Protein AF-G8B8J4-F1 (afdb_monomer)

Radius of gyration: 18.02 Å; Cα contacts (8 Å, |Δi|>4): 64; chains: 1; bounding box: 45×37×45 Å

InterPro domains:
  IPR036188 FAD/NAD(P)-binding domain superfamily [G3DSA:3.50.50.60] (15-85)

Sequence (89 aa):
MNFIRTLATRSAAKFQDVVIIGGGLAGLPPLSTLNTSPKLKHLQCTLVEGQSLDPVREFEVNFPENYTNRIFSLTPKLIEFMEIYILTG

Organism: Candida parapsilosis (strain CDC 317 / ATCC MYA-4646) (NCBI:txid578454)

Foldseek 3D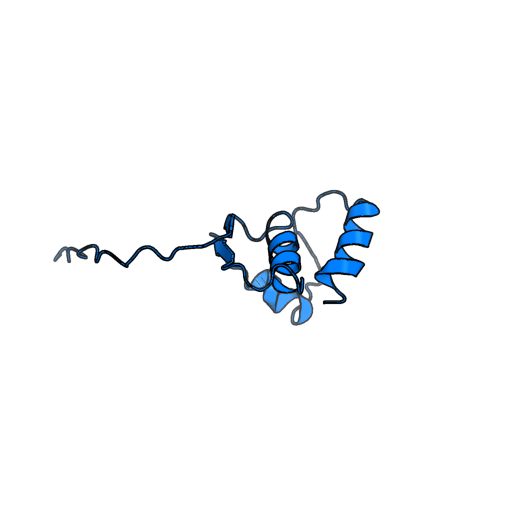i:
DDDDDDDDDPDPDDDFQEEFEAPPPVGVLVVQQQCPPPVRVVGRYYYHYPDDCVCVVCCVVCVDPDDDDPDDDDDPVNVVSCVPRPVVD

Mean predicted aligned error: 9.86 Å

Structure (mmCIF, N/CA/C/O backbone):
data_AF-G8B8J4-F1
#
_entry.id   AF-G8B8J4-F1
#
loop_
_atom_site.group_PDB
_atom_site.id
_atom_site.type_symbol
_atom_site.label_atom_id
_atom_site.label_alt_id
_atom_site.label_comp_id
_atom_site.label_asym_id
_atom_site.label_entity_id
_atom_site.label_seq_id
_atom_site.pdbx_PDB_ins_code
_atom_site.Cartn_x
_atom_site.Cartn_y
_atom_site.Cartn_z
_atom_site.occupancy
_atom_site.B_iso_or_equiv
_atom_site.auth_seq_id
_atom_site.auth_comp_id
_atom_site.auth_asym_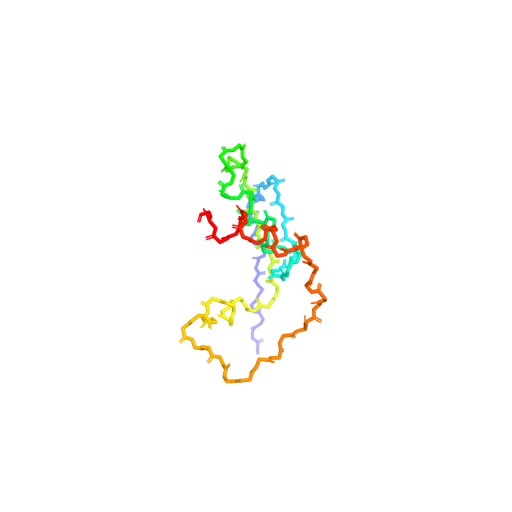id
_atom_site.auth_atom_id
_atom_site.pdbx_PDB_model_num
ATOM 1 N N . MET A 1 1 ? -26.182 -22.519 -28.012 1.00 50.28 1 MET A N 1
ATOM 2 C CA . MET A 1 1 ? -25.363 -21.868 -26.966 1.00 50.28 1 MET A CA 1
ATOM 3 C C . MET A 1 1 ? -26.202 -21.753 -25.703 1.00 50.28 1 MET A C 1
ATOM 5 O O . MET A 1 1 ? -27.210 -21.063 -25.738 1.00 50.28 1 MET A O 1
ATOM 9 N N . ASN A 1 2 ? -25.837 -22.455 -24.627 1.00 47.22 2 ASN A N 1
ATOM 10 C CA . ASN A 1 2 ? -26.543 -22.365 -23.345 1.00 47.22 2 ASN A CA 1
ATOM 11 C C . ASN A 1 2 ? -25.938 -21.233 -22.512 1.00 47.22 2 ASN A C 1
ATOM 13 O O . ASN A 1 2 ? -24.774 -21.303 -22.125 1.00 47.22 2 ASN A O 1
ATOM 17 N N . PHE A 1 3 ? -26.728 -20.196 -22.239 1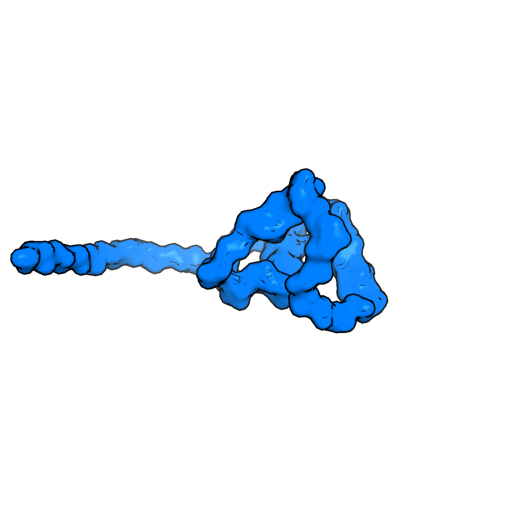.00 59.62 3 PHE A N 1
ATOM 18 C CA . PHE A 1 3 ? -26.367 -19.150 -21.287 1.00 59.62 3 PHE A CA 1
ATOM 19 C C . PHE A 1 3 ? -26.551 -19.686 -19.864 1.00 59.62 3 PHE A C 1
ATOM 21 O O . PHE A 1 3 ? -27.677 -19.829 -19.386 1.00 59.62 3 PHE A O 1
ATOM 28 N N . ILE A 1 4 ? -25.445 -19.989 -19.184 1.00 72.94 4 ILE A N 1
ATOM 29 C CA . ILE A 1 4 ? -25.461 -20.266 -17.747 1.00 72.94 4 ILE A CA 1
ATOM 30 C C . ILE A 1 4 ? -25.624 -18.926 -17.026 1.00 72.94 4 ILE A C 1
ATOM 32 O O . ILE A 1 4 ? -24.757 -18.058 -17.091 1.00 72.94 4 ILE A O 1
ATOM 36 N N . ARG A 1 5 ? -26.765 -18.742 -16.355 1.00 63.25 5 ARG A N 1
ATOM 37 C CA . ARG A 1 5 ? -26.972 -17.628 -15.425 1.00 63.25 5 ARG A CA 1
ATOM 38 C C . ARG A 1 5 ? -26.182 -17.914 -14.152 1.00 63.25 5 ARG A C 1
ATOM 40 O O . ARG A 1 5 ? -26.584 -18.760 -13.358 1.00 63.25 5 ARG A O 1
ATOM 47 N N . THR A 1 6 ? -25.085 -17.198 -13.947 1.00 70.94 6 THR A N 1
ATOM 48 C CA . THR A 1 6 ? -24.398 -17.167 -12.655 1.00 70.94 6 THR A CA 1
ATOM 49 C C . THR A 1 6 ? -25.282 -16.403 -11.670 1.00 70.94 6 THR A C 1
ATOM 51 O O . THR A 1 6 ? -25.483 -15.198 -11.812 1.00 70.94 6 THR A O 1
ATOM 54 N N . LEU A 1 7 ? -25.874 -17.103 -10.702 1.00 70.25 7 LEU A N 1
ATOM 55 C CA . LEU A 1 7 ? -26.602 -16.465 -9.606 1.00 70.25 7 LEU A CA 1
ATOM 56 C C . LEU A 1 7 ? -25.595 -15.713 -8.73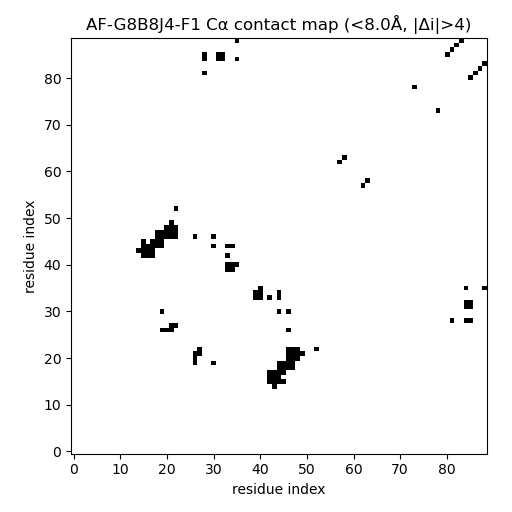0 1.00 70.25 7 LEU A C 1
ATOM 58 O O . LEU A 1 7 ? -24.629 -16.303 -8.250 1.00 70.25 7 LEU A O 1
ATOM 62 N N . ALA A 1 8 ? -25.816 -14.416 -8.514 1.00 68.94 8 ALA A N 1
ATOM 63 C CA . ALA A 1 8 ? -25.020 -13.639 -7.576 1.00 68.94 8 ALA A CA 1
ATOM 64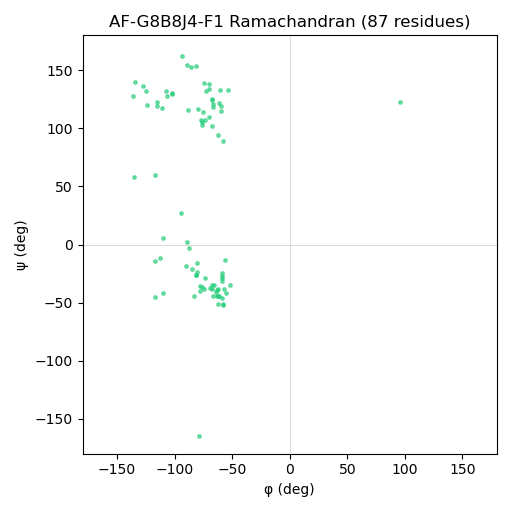 C C . ALA A 1 8 ? -25.313 -14.129 -6.150 1.00 68.94 8 ALA A C 1
ATOM 66 O O . ALA A 1 8 ? -26.345 -13.805 -5.562 1.00 68.94 8 ALA A O 1
ATOM 67 N N . THR A 1 9 ? -24.420 -14.936 -5.585 1.00 67.81 9 THR A N 1
ATOM 68 C CA . THR A 1 9 ? -24.457 -15.250 -4.158 1.00 67.81 9 THR A CA 1
ATOM 69 C C . THR A 1 9 ? -24.119 -13.985 -3.379 1.00 67.81 9 THR A C 1
ATOM 71 O O . THR A 1 9 ? -23.061 -13.391 -3.589 1.00 67.81 9 THR A O 1
ATOM 74 N N . ARG A 1 10 ? -25.001 -13.569 -2.462 1.00 64.19 10 ARG A N 1
ATOM 75 C CA . ARG A 1 10 ? -24.688 -12.539 -1.463 1.00 64.19 10 ARG A CA 1
ATOM 76 C C . ARG A 1 10 ? -23.555 -13.070 -0.579 1.00 64.19 10 ARG A C 1
ATOM 78 O O . ARG A 1 10 ? -23.803 -13.784 0.387 1.00 64.19 10 ARG A O 1
ATOM 85 N N . SER A 1 11 ? -22.310 -12.742 -0.915 1.00 69.56 11 SER A N 1
ATOM 86 C CA . SER A 1 11 ? -21.224 -12.811 0.061 1.00 69.56 11 SER A CA 1
ATOM 87 C C . SER A 1 11 ? -21.587 -11.860 1.196 1.00 69.56 11 SER A C 1
ATOM 89 O O . SER A 1 11 ? -21.983 -10.722 0.933 1.00 69.56 11 SER A O 1
ATOM 91 N N . ALA A 1 12 ? -21.465 -12.304 2.446 1.00 75.62 12 ALA A N 1
ATOM 92 C CA . ALA A 1 12 ? -21.549 -11.390 3.577 1.00 75.62 12 ALA A CA 1
ATOM 93 C C . ALA A 1 12 ? -20.542 -10.248 3.355 1.00 75.62 12 ALA A C 1
ATOM 95 O O . ALA A 1 12 ? -19.400 -10.496 2.948 1.00 75.62 12 ALA A O 1
ATOM 96 N N . ALA A 1 13 ? -20.982 -9.003 3.550 1.00 77.50 13 ALA A N 1
ATOM 97 C CA . ALA A 1 13 ? -20.095 -7.854 3.451 1.00 77.50 13 ALA A CA 1
ATOM 98 C C . ALA A 1 13 ? -19.009 -7.996 4.525 1.00 77.50 13 ALA A C 1
ATOM 100 O O . ALA A 1 13 ? -19.318 -8.128 5.709 1.00 77.50 13 ALA A O 1
ATOM 101 N N . LYS A 1 14 ? -17.741 -8.013 4.109 1.00 83.62 14 LYS A N 1
ATOM 102 C CA . LYS A 1 14 ? -16.618 -7.975 5.045 1.00 83.62 14 LYS A CA 1
ATOM 103 C C . LYS A 1 14 ? -16.435 -6.531 5.489 1.00 83.62 14 LYS A C 1
ATOM 105 O O . LYS A 1 14 ? -16.130 -5.677 4.662 1.00 83.62 14 LYS A O 1
ATOM 110 N N . PHE A 1 15 ? -16.624 -6.271 6.776 1.00 90.06 15 PHE A N 1
ATOM 111 C CA . PHE A 1 15 ? -16.313 -4.971 7.357 1.00 90.06 15 PHE A CA 1
ATOM 112 C C . PHE A 1 15 ? -14.798 -4.779 7.401 1.00 90.06 15 PHE A C 1
ATOM 114 O O . PHE A 1 15 ? -14.063 -5.721 7.693 1.00 90.06 15 PHE A O 1
ATOM 121 N N . GLN A 1 16 ? -14.357 -3.578 7.051 1.00 93.12 16 GLN A N 1
ATOM 122 C CA . GLN A 1 16 ? -12.961 -3.157 7.056 1.00 93.12 16 GLN A CA 1
ATOM 123 C C . GLN A 1 16 ? -12.910 -1.777 7.699 1.00 93.12 16 GLN A C 1
ATOM 125 O O . GLN A 1 16 ? -13.782 -0.951 7.424 1.00 93.12 16 GLN A O 1
ATOM 130 N N . ASP A 1 17 ? -11.903 -1.536 8.528 1.00 95.38 17 ASP A N 1
ATOM 131 C CA . ASP A 1 17 ? -11.692 -0.233 9.156 1.00 95.38 17 ASP A CA 1
ATOM 132 C C . ASP A 1 17 ? -11.095 0.754 8.149 1.00 95.38 17 ASP A C 1
ATOM 134 O O . ASP A 1 17 ? -11.446 1.933 8.130 1.00 95.38 17 ASP A O 1
ATOM 138 N N . VAL A 1 18 ? -10.213 0.256 7.274 1.00 95.12 18 VAL A N 1
ATOM 139 C CA . VAL A 1 18 ? -9.567 1.046 6.225 1.00 95.12 18 VAL A CA 1
ATOM 140 C C . VAL A 1 18 ? -9.567 0.266 4.914 1.00 95.12 18 VAL A C 1
ATOM 142 O O . VAL A 1 18 ? -9.095 -0.869 4.837 1.00 95.12 18 VAL A O 1
ATOM 145 N N . VAL A 1 19 ? -10.063 0.901 3.852 1.00 95.31 19 VAL A N 1
ATOM 146 C CA . VAL A 1 19 ? -9.965 0.384 2.483 1.00 95.31 19 VAL A CA 1
ATOM 147 C C . VAL A 1 19 ? -9.110 1.338 1.663 1.00 95.31 19 VAL A C 1
ATOM 149 O O . VAL A 1 19 ? -9.426 2.520 1.547 1.00 95.31 19 VAL A O 1
ATOM 152 N N . ILE A 1 20 ? -8.033 0.814 1.086 1.00 94.94 20 ILE A N 1
ATOM 153 C CA . ILE A 1 20 ? -7.118 1.547 0.214 1.00 94.94 20 ILE A CA 1
ATOM 154 C C . ILE A 1 20 ? -7.370 1.082 -1.219 1.00 94.94 20 ILE A C 1
ATOM 156 O O . ILE A 1 20 ? -7.370 -0.116 -1.496 1.00 94.94 20 ILE A O 1
ATOM 160 N N . ILE A 1 21 ? -7.596 2.028 -2.130 1.00 94.44 21 ILE A N 1
ATOM 161 C CA . ILE A 1 21 ? -7.848 1.752 -3.548 1.00 94.44 21 ILE A CA 1
ATOM 162 C C . ILE A 1 21 ? -6.642 2.248 -4.351 1.00 94.44 21 ILE A C 1
ATOM 164 O O . ILE A 1 21 ? -6.355 3.444 -4.363 1.00 94.44 21 ILE A O 1
ATOM 168 N N . GLY A 1 22 ? -5.959 1.323 -5.022 1.00 90.94 22 GLY A N 1
ATOM 169 C CA . GLY A 1 22 ? -4.725 1.550 -5.771 1.00 90.94 22 GLY A CA 1
ATOM 170 C C . GLY A 1 22 ? -3.472 1.228 -4.952 1.00 90.94 22 GLY A C 1
ATOM 171 O O . GLY A 1 22 ? -3.236 1.812 -3.901 1.00 90.94 22 GLY A O 1
ATOM 172 N N . GLY A 1 23 ? -2.640 0.321 -5.454 1.00 87.06 23 GLY A N 1
ATOM 173 C CA . GLY A 1 23 ? -1.375 -0.143 -4.879 1.00 87.06 23 GLY A CA 1
ATOM 174 C C . GLY A 1 23 ? -0.149 0.601 -5.408 1.00 87.06 23 GLY A C 1
ATOM 175 O O . GLY A 1 23 ? 0.944 0.049 -5.449 1.00 87.06 23 GLY A O 1
ATOM 176 N N . GLY A 1 24 ? -0.311 1.848 -5.844 1.00 84.00 24 GLY A N 1
ATOM 177 C CA . GLY A 1 24 ? 0.817 2.707 -6.192 1.00 84.00 24 GLY A CA 1
ATOM 178 C C . GLY A 1 24 ? 1.488 3.315 -4.957 1.00 84.00 24 GLY A C 1
ATOM 179 O O . GLY A 1 24 ? 1.214 2.953 -3.811 1.00 84.00 24 GLY A O 1
ATOM 180 N N . LEU A 1 25 ? 2.303 4.341 -5.193 1.00 79.62 25 LEU A N 1
ATOM 181 C CA . LEU A 1 25 ? 2.962 5.106 -4.132 1.00 79.62 25 LEU A CA 1
ATOM 182 C C . LEU A 1 25 ? 2.028 5.773 -3.125 1.00 79.62 25 LEU A C 1
ATOM 184 O O . LEU A 1 25 ? 2.446 6.079 -2.016 1.00 79.62 25 LEU A O 1
ATOM 188 N N . ALA A 1 26 ? 0.787 6.050 -3.504 1.00 84.44 26 ALA A N 1
ATOM 189 C CA . ALA A 1 26 ? -0.170 6.635 -2.577 1.00 84.44 26 ALA A CA 1
ATOM 190 C C . ALA A 1 26 ? -0.800 5.584 -1.651 1.00 84.44 26 ALA A C 1
ATOM 192 O O . ALA A 1 26 ? -1.277 5.947 -0.584 1.00 84.44 26 ALA A O 1
ATOM 193 N N . GLY A 1 27 ? -0.829 4.307 -2.049 1.00 88.62 27 GLY A N 1
ATOM 194 C CA . GLY A 1 27 ? -1.599 3.277 -1.349 1.00 88.62 27 GLY A CA 1
ATOM 195 C C . GLY A 1 27 ? -0.763 2.249 -0.597 1.00 88.62 27 GLY A C 1
ATOM 196 O O . GLY A 1 27 ? -1.091 1.919 0.540 1.00 88.62 27 GLY A O 1
ATOM 197 N N . LEU A 1 28 ? 0.342 1.772 -1.178 1.00 88.12 28 LEU A N 1
ATOM 198 C CA . LEU A 1 28 ? 1.212 0.802 -0.499 1.00 88.12 28 LEU A CA 1
ATOM 199 C C . LEU A 1 28 ? 1.911 1.386 0.741 1.00 88.12 28 LEU A C 1
ATOM 201 O O . LEU A 1 28 ? 1.886 0.727 1.781 1.00 88.12 28 LEU A O 1
ATOM 205 N N . PRO A 1 29 ? 2.474 2.610 0.701 1.00 87.88 29 PRO A N 1
ATOM 206 C CA . PRO A 1 29 ? 3.121 3.198 1.870 1.00 87.88 29 PRO A CA 1
ATOM 207 C C . PRO A 1 29 ? 2.213 3.338 3.105 1.00 87.88 29 PRO A C 1
ATOM 209 O O . PRO A 1 29 ? 2.595 2.825 4.157 1.00 87.88 29 PRO A O 1
ATOM 212 N N . PRO A 1 30 ? 1.004 3.938 3.034 1.00 88.94 30 PRO A N 1
ATOM 213 C CA . PRO A 1 30 ? 0.136 4.007 4.207 1.00 88.94 30 PRO A CA 1
ATOM 214 C C . PRO A 1 30 ? -0.348 2.628 4.663 1.00 88.94 30 PRO A C 1
ATOM 216 O O . PRO A 1 30 ? -0.443 2.414 5.868 1.00 88.94 30 PRO A O 1
ATOM 219 N N . LEU A 1 31 ? -0.597 1.674 3.753 1.00 91.06 31 LEU A N 1
ATOM 220 C CA . LEU A 1 31 ? -0.922 0.296 4.144 1.00 91.06 31 LEU A CA 1
ATOM 221 C C . LEU A 1 31 ? 0.204 -0.331 4.974 1.00 91.06 31 LEU A C 1
ATOM 223 O O . LEU A 1 31 ? -0.062 -0.935 6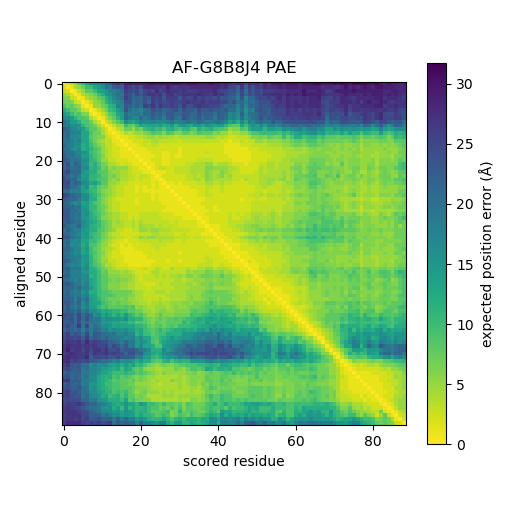.011 1.00 91.06 31 LEU A O 1
ATOM 227 N N . SER A 1 32 ? 1.453 -0.164 4.528 1.00 88.94 32 SER A N 1
ATOM 228 C CA . SER A 1 32 ? 2.637 -0.639 5.246 1.00 88.94 32 SER A CA 1
ATOM 229 C C . SER A 1 32 ? 2.694 -0.032 6.643 1.00 88.94 32 SER A C 1
ATOM 231 O O . SER A 1 32 ? 2.759 -0.764 7.624 1.00 88.94 32 SER A O 1
ATOM 233 N N . THR A 1 33 ? 2.566 1.292 6.757 1.00 88.75 33 THR A N 1
ATOM 234 C CA . THR A 1 33 ? 2.605 1.989 8.051 1.00 88.75 33 THR A CA 1
ATOM 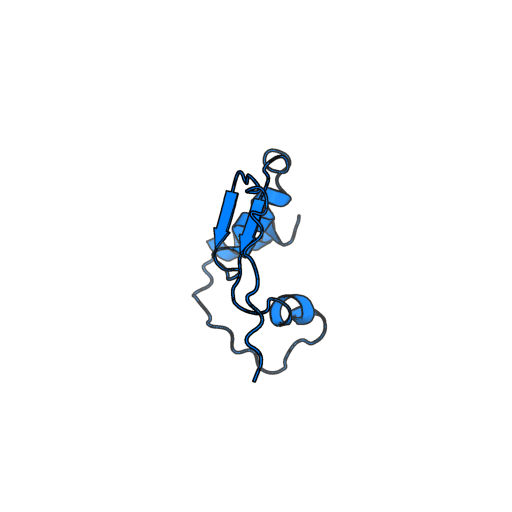235 C C . THR A 1 33 ? 1.476 1.568 8.994 1.00 88.75 33 THR A C 1
ATOM 237 O O . THR A 1 33 ? 1.695 1.445 10.199 1.00 88.75 33 THR A O 1
ATOM 240 N N . LEU A 1 34 ? 0.263 1.338 8.479 1.00 91.50 34 LEU A N 1
ATOM 241 C CA . LEU A 1 34 ? -0.860 0.849 9.284 1.00 91.50 34 LEU A CA 1
ATOM 242 C C . LEU A 1 34 ? -0.587 -0.557 9.833 1.00 91.50 34 LEU A C 1
ATOM 244 O O . LEU A 1 34 ? -0.862 -0.816 11.005 1.00 91.50 34 LEU A O 1
ATOM 248 N N . ASN A 1 35 ? 0.002 -1.428 9.011 1.00 87.62 35 ASN A N 1
ATOM 249 C CA . ASN A 1 35 ? 0.314 -2.805 9.386 1.00 87.62 35 ASN A CA 1
ATOM 250 C C . ASN A 1 35 ? 1.519 -2.914 10.336 1.00 87.62 35 ASN A C 1
ATOM 252 O O . ASN A 1 35 ? 1.490 -3.734 11.252 1.00 87.62 35 ASN A O 1
ATOM 256 N N . THR A 1 36 ? 2.563 -2.101 10.149 1.00 88.12 36 THR A N 1
ATOM 257 C CA . THR A 1 36 ? 3.782 -2.139 10.981 1.00 88.12 36 THR A CA 1
ATOM 258 C C . THR A 1 36 ? 3.618 -1.385 12.299 1.00 88.12 36 THR A C 1
ATOM 260 O O . THR A 1 36 ? 4.262 -1.717 13.294 1.00 88.12 36 THR A O 1
ATOM 263 N N . SER A 1 37 ? 2.725 -0.391 12.359 1.00 88.56 37 SER A N 1
ATOM 264 C CA . SER A 1 37 ? 2.510 0.409 13.565 1.00 88.56 37 SER A CA 1
ATOM 265 C C . SER A 1 37 ? 1.898 -0.422 14.705 1.00 88.56 37 SER A C 1
ATOM 267 O O . SER A 1 37 ? 0.755 -0.881 14.598 1.00 88.56 37 SER A O 1
ATOM 269 N N . PRO A 1 38 ? 2.560 -0.526 15.877 1.00 89.06 38 PRO A N 1
ATOM 270 C CA . PRO A 1 38 ? 2.032 -1.268 17.024 1.00 89.06 38 PRO A CA 1
ATOM 271 C C . PRO A 1 38 ? 0.672 -0.762 17.515 1.00 89.06 38 PRO A C 1
ATOM 273 O O . PRO A 1 38 ? -0.098 -1.526 18.096 1.00 89.06 38 PRO A O 1
ATOM 276 N N . LYS A 1 39 ? 0.383 0.526 17.285 1.00 92.50 39 LYS A N 1
ATOM 277 C CA . LYS A 1 39 ? -0.873 1.170 17.678 1.00 92.50 39 LYS A CA 1
ATOM 278 C C . LYS A 1 39 ? -2.004 0.904 16.689 1.00 92.50 39 LYS A C 1
ATOM 280 O O . LYS A 1 39 ? -3.153 0.957 17.103 1.00 92.50 39 LYS A O 1
ATOM 285 N N . LEU A 1 40 ? -1.700 0.637 15.418 1.00 92.50 40 LEU A N 1
ATOM 286 C CA . LEU A 1 40 ? -2.688 0.575 14.331 1.00 92.50 40 LEU A CA 1
ATOM 287 C C . LEU A 1 40 ? -2.863 -0.833 13.752 1.00 92.50 40 LEU A C 1
ATOM 289 O O . LEU A 1 40 ? -3.873 -1.083 13.109 1.00 92.50 40 LEU A O 1
ATOM 293 N N . LYS A 1 41 ? -1.977 -1.783 14.082 1.00 88.88 41 LYS A N 1
ATOM 294 C CA . LYS A 1 41 ? -2.038 -3.188 13.629 1.00 88.88 41 LYS A CA 1
ATOM 295 C C . LYS A 1 41 ? -3.339 -3.941 13.943 1.00 88.88 41 LYS A C 1
ATOM 297 O O . LYS A 1 41 ? -3.531 -5.056 13.474 1.00 88.88 41 LYS A O 1
ATOM 302 N N . HIS A 1 42 ? -4.186 -3.393 14.816 1.00 92.50 42 HIS A N 1
ATOM 303 C CA . HIS A 1 42 ? -5.485 -3.976 15.148 1.00 92.50 42 HIS A CA 1
ATOM 304 C C . HIS A 1 42 ? -6.564 -3.650 14.102 1.00 92.50 42 HIS A C 1
ATOM 306 O O . HIS A 1 42 ? -7.602 -4.310 14.095 1.00 92.50 42 HIS A O 1
ATOM 312 N N . LEU A 1 43 ? -6.323 -2.660 13.235 1.00 95.00 43 LEU A N 1
ATOM 313 C CA . LEU A 1 43 ? -7.247 -2.241 12.188 1.00 95.00 43 LEU A CA 1
ATOM 314 C C . LEU A 1 43 ? -7.298 -3.274 11.060 1.00 95.00 43 LEU A C 1
ATOM 316 O O . LEU A 1 43 ? -6.269 -3.700 10.533 1.00 95.00 43 LEU A O 1
ATOM 320 N N . GLN A 1 44 ? -8.507 -3.634 10.645 1.00 94.06 44 GLN A N 1
ATOM 321 C CA . GLN A 1 44 ? -8.744 -4.458 9.467 1.00 94.06 44 GLN A CA 1
ATOM 322 C C . GLN A 1 44 ? -8.552 -3.600 8.212 1.00 94.06 44 GLN A C 1
ATOM 324 O O . GLN A 1 44 ? -9.400 -2.772 7.866 1.00 94.06 44 GLN A O 1
ATOM 329 N N . CYS A 1 45 ? -7.405 -3.777 7.557 1.00 94.62 45 CYS A N 1
ATOM 330 C CA . CYS A 1 45 ? -7.014 -3.014 6.378 1.00 94.62 45 CYS A CA 1
ATOM 331 C C . CYS A 1 45 ? -7.100 -3.884 5.120 1.00 94.62 45 CYS A C 1
ATOM 333 O O . CYS A 1 45 ? -6.576 -4.997 5.084 1.00 94.62 45 CYS A O 1
ATOM 335 N N . THR A 1 46 ? -7.721 -3.367 4.060 1.00 94.50 46 THR A N 1
ATOM 336 C CA . THR A 1 46 ? -7.789 -4.037 2.752 1.00 94.50 46 THR A CA 1
ATOM 337 C C . THR A 1 46 ? -7.259 -3.127 1.650 1.00 94.50 46 THR A C 1
ATOM 339 O O . THR A 1 46 ? -7.669 -1.973 1.548 1.00 94.50 46 THR A O 1
ATOM 342 N N . LEU A 1 47 ? -6.385 -3.665 0.795 1.00 93.31 47 LEU A N 1
ATOM 343 C CA . LEU A 1 47 ? -5.929 -3.020 -0.437 1.00 93.31 47 LEU A CA 1
ATOM 344 C C . LEU A 1 47 ? -6.650 -3.626 -1.640 1.00 93.31 47 LEU A C 1
ATOM 346 O O . LEU A 1 47 ? -6.660 -4.845 -1.811 1.00 93.31 47 LEU A O 1
ATOM 350 N N . VAL A 1 48 ? -7.208 -2.771 -2.489 1.00 93.88 48 VAL A N 1
ATOM 351 C CA . VAL A 1 48 ? -7.821 -3.152 -3.761 1.00 93.88 48 VAL A CA 1
ATOM 352 C C . VAL A 1 48 ? -7.014 -2.531 -4.892 1.00 93.88 48 VAL A C 1
ATOM 354 O O . VAL A 1 48 ? -6.916 -1.311 -4.985 1.00 93.88 48 VAL A O 1
ATOM 357 N N . GLU A 1 49 ? -6.458 -3.362 -5.765 1.00 90.94 49 GLU A N 1
ATOM 358 C CA . GLU A 1 49 ? -5.739 -2.945 -6.970 1.00 90.94 49 GLU A CA 1
ATOM 359 C C . GLU A 1 49 ? -6.330 -3.686 -8.177 1.00 90.94 49 GLU A C 1
ATOM 361 O O . GLU A 1 49 ? -6.645 -4.873 -8.091 1.00 90.94 49 GLU A O 1
ATOM 366 N N . GLY A 1 50 ? -6.541 -2.964 -9.279 1.00 89.94 50 GLY A N 1
ATOM 367 C CA . GLY A 1 50 ? -7.055 -3.523 -10.528 1.00 89.94 50 GLY A CA 1
ATOM 368 C C . GLY A 1 50 ? -5.961 -4.125 -11.415 1.00 89.94 50 GLY A C 1
ATOM 369 O O . GLY A 1 50 ? -6.262 -4.950 -12.274 1.00 89.94 50 GLY A O 1
ATOM 370 N N . GLN A 1 51 ? -4.705 -3.718 -11.224 1.00 87.56 51 GLN A N 1
ATOM 371 C CA . GLN A 1 51 ? -3.533 -4.246 -11.922 1.00 87.56 51 GLN A CA 1
ATOM 372 C C . GLN A 1 51 ? -2.851 -5.378 -11.131 1.00 87.56 51 GLN A C 1
ATOM 374 O O . GLN A 1 51 ? -3.060 -5.552 -9.932 1.00 87.56 51 GLN A O 1
ATOM 379 N N . SER A 1 52 ? -2.010 -6.176 -11.794 1.00 86.56 52 SER A N 1
ATOM 380 C CA . SER A 1 52 ? -1.177 -7.138 -11.064 1.00 86.56 52 SER A CA 1
ATOM 381 C C . SER A 1 52 ? -0.103 -6.395 -10.260 1.00 86.56 52 SER A C 1
ATOM 383 O O . SER A 1 52 ? 0.575 -5.509 -10.778 1.00 86.56 52 SER A O 1
ATOM 385 N N . LEU A 1 53 ? 0.056 -6.789 -8.994 1.00 85.94 53 LEU A N 1
ATOM 386 C CA . LEU A 1 53 ? 1.151 -6.352 -8.121 1.00 85.94 53 LEU A CA 1
ATOM 387 C C . LEU A 1 53 ? 2.383 -7.265 -8.226 1.00 85.94 53 LEU A C 1
ATOM 389 O O . LEU A 1 53 ? 3.367 -7.048 -7.523 1.00 85.94 53 LEU A O 1
ATOM 393 N N . ASP A 1 54 ? 2.351 -8.283 -9.083 1.00 86.56 54 ASP A N 1
ATOM 394 C CA . ASP A 1 54 ? 3.454 -9.234 -9.244 1.00 86.56 54 ASP A CA 1
ATOM 395 C C . ASP A 1 54 ? 4.735 -8.563 -9.763 1.00 86.56 54 ASP A C 1
ATOM 397 O O . ASP A 1 54 ? 5.786 -8.821 -9.181 1.00 86.56 54 ASP A O 1
ATOM 401 N N . PRO A 1 55 ? 4.688 -7.588 -10.700 1.00 82.12 55 PRO A N 1
ATOM 402 C CA . PRO A 1 55 ? 5.881 -6.831 -11.083 1.00 82.12 55 PRO A CA 1
ATOM 403 C C . PRO A 1 55 ? 6.534 -6.078 -9.919 1.00 82.12 55 PRO A C 1
ATOM 405 O O . PRO A 1 55 ? 7.738 -5.852 -9.934 1.00 82.12 55 PRO A O 1
ATOM 408 N N . VAL A 1 56 ? 5.747 -5.673 -8.914 1.00 80.69 56 VAL A N 1
ATOM 409 C CA . VAL A 1 56 ? 6.259 -5.005 -7.708 1.00 80.69 56 VAL A CA 1
ATOM 410 C C . VAL A 1 56 ? 6.872 -6.029 -6.753 1.00 80.69 56 VAL A C 1
ATOM 412 O O . VAL A 1 56 ? 7.925 -5.769 -6.181 1.00 80.69 56 VAL A O 1
ATOM 415 N N . ARG A 1 57 ? 6.247 -7.204 -6.598 1.00 83.19 57 ARG A N 1
ATOM 416 C CA . ARG A 1 57 ? 6.752 -8.291 -5.741 1.00 83.19 57 ARG A CA 1
ATOM 417 C C . ARG A 1 57 ? 8.038 -8.920 -6.263 1.00 83.19 57 ARG A C 1
ATOM 419 O O . ARG A 1 57 ? 8.907 -9.270 -5.477 1.00 83.19 57 ARG A O 1
ATOM 426 N N . GLU A 1 58 ? 8.152 -9.073 -7.575 1.00 84.81 58 GLU A N 1
ATOM 427 C CA . GLU A 1 58 ? 9.306 -9.700 -8.224 1.00 84.81 58 GLU A CA 1
ATOM 428 C C . GLU A 1 58 ? 10.428 -8.704 -8.526 1.00 84.81 58 GLU A C 1
ATOM 430 O O . GLU A 1 58 ? 11.486 -9.108 -9.006 1.00 84.81 58 GLU A O 1
ATOM 435 N N . PHE A 1 59 ? 10.222 -7.417 -8.232 1.00 82.38 59 PHE A N 1
ATOM 436 C CA . PHE A 1 59 ? 11.160 -6.350 -8.570 1.00 82.38 59 PHE A CA 1
ATOM 437 C C . PHE A 1 59 ? 12.563 -6.578 -7.988 1.00 82.38 59 PHE A C 1
ATOM 439 O O . PHE A 1 59 ? 13.555 -6.313 -8.661 1.00 82.38 59 PHE A O 1
ATOM 446 N N . GLU A 1 60 ? 12.654 -7.099 -6.761 1.00 77.56 60 GLU A N 1
ATOM 447 C CA . GLU A 1 60 ? 13.940 -7.408 -6.119 1.00 77.56 60 GLU A CA 1
ATOM 448 C C . GLU A 1 60 ? 14.622 -8.649 -6.711 1.00 77.56 60 GLU A C 1
ATOM 450 O O . GLU A 1 60 ? 15.847 -8.739 -6.709 1.00 77.56 60 GLU A O 1
ATOM 455 N N . VAL A 1 61 ? 13.842 -9.605 -7.227 1.00 83.81 61 VAL A N 1
ATOM 456 C CA . VAL A 1 61 ? 14.349 -10.881 -7.760 1.00 83.81 61 VAL A CA 1
ATOM 457 C C . VAL A 1 61 ? 14.815 -10.723 -9.205 1.00 83.81 61 VAL A C 1
ATOM 459 O O . VAL A 1 61 ? 15.880 -11.207 -9.575 1.00 83.81 61 VAL A O 1
ATOM 462 N N . ASN A 1 62 ? 14.023 -10.026 -10.019 1.00 80.88 62 ASN A N 1
ATOM 463 C CA . ASN A 1 62 ? 14.249 -9.835 -11.447 1.00 80.88 62 ASN A CA 1
ATOM 464 C C . ASN A 1 62 ? 14.450 -8.348 -11.741 1.00 80.88 62 ASN A C 1
ATOM 466 O O . ASN A 1 62 ? 13.668 -7.746 -12.480 1.00 80.88 62 ASN A O 1
ATOM 470 N N . PHE A 1 63 ? 15.476 -7.746 -11.130 1.00 79.50 63 PHE A N 1
ATOM 471 C CA . PHE A 1 63 ? 15.742 -6.319 -11.292 1.00 79.50 63 PHE A CA 1
ATOM 472 C C . PHE A 1 63 ? 15.991 -5.990 -12.777 1.00 79.50 63 PHE A C 1
ATOM 474 O O . PHE A 1 63 ? 16.961 -6.486 -13.359 1.00 79.50 63 PHE A O 1
ATOM 481 N N . PRO A 1 64 ? 15.128 -5.190 -13.426 1.00 77.06 64 PRO A N 1
ATOM 482 C CA . PRO A 1 64 ? 15.248 -4.935 -14.853 1.00 77.06 64 PRO A CA 1
ATOM 483 C C . PRO A 1 64 ? 16.412 -3.979 -15.138 1.00 77.06 64 PRO A C 1
ATOM 485 O O . PRO A 1 64 ? 16.571 -2.970 -14.454 1.00 77.06 64 PRO A O 1
ATOM 488 N N . GLU A 1 65 ? 17.186 -4.241 -16.198 1.00 79.31 65 GLU A N 1
ATOM 489 C CA . GLU A 1 65 ? 18.266 -3.337 -16.644 1.00 79.31 65 GLU A CA 1
ATOM 490 C C . GLU A 1 65 ? 17.749 -1.931 -16.983 1.00 79.31 65 GLU A C 1
ATOM 492 O O . GLU A 1 65 ? 18.447 -0.939 -16.789 1.00 79.31 65 GLU A O 1
ATOM 497 N N . ASN A 1 66 ? 16.506 -1.844 -17.471 1.00 69.31 66 ASN A N 1
ATOM 498 C CA . ASN A 1 66 ? 15.832 -0.592 -17.780 1.00 69.31 66 ASN A CA 1
ATOM 499 C C . ASN A 1 66 ? 14.508 -0.511 -17.022 1.00 69.31 66 ASN A C 1
ATOM 501 O O . ASN A 1 66 ? 13.605 -1.326 -17.209 1.00 69.31 66 ASN A O 1
ATOM 505 N N . TYR A 1 67 ? 14.384 0.514 -16.189 1.00 67.00 67 TYR A N 1
ATOM 506 C CA . TYR A 1 67 ? 13.201 0.779 -15.385 1.00 67.00 67 TYR A CA 1
ATOM 507 C C . TYR A 1 67 ? 12.371 1.902 -16.021 1.00 67.00 67 TYR A C 1
ATOM 509 O O . TYR A 1 67 ? 12.887 2.968 -16.350 1.00 67.00 67 TYR A O 1
ATOM 517 N N . THR A 1 68 ? 11.066 1.669 -16.179 1.00 58.00 68 THR A N 1
ATOM 518 C CA . THR A 1 68 ? 10.106 2.663 -16.686 1.00 58.00 68 THR A CA 1
ATOM 519 C C . THR A 1 68 ? 8.827 2.668 -15.848 1.00 58.00 68 THR A C 1
ATOM 521 O O . THR A 1 68 ? 7.732 2.471 -16.362 1.00 58.00 68 THR A O 1
ATOM 524 N N . ASN A 1 69 ? 8.922 2.911 -14.538 1.00 60.53 69 ASN A N 1
ATOM 525 C CA . ASN A 1 69 ? 7.714 3.310 -13.803 1.00 60.53 69 ASN A CA 1
ATOM 526 C C . ASN A 1 69 ? 7.517 4.824 -13.912 1.00 60.53 69 ASN A C 1
ATOM 528 O O . ASN A 1 69 ? 8.472 5.573 -14.099 1.00 60.53 69 ASN A O 1
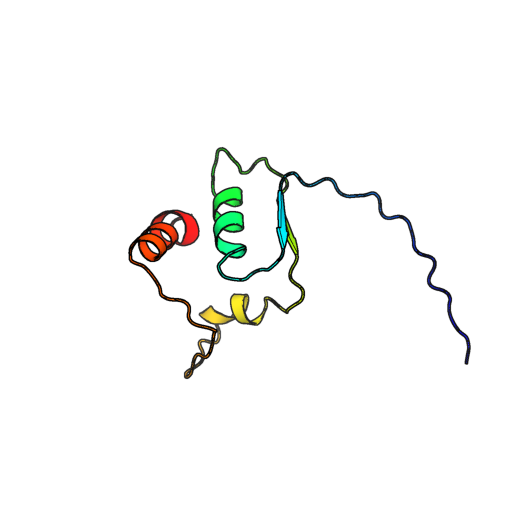ATOM 532 N N . ARG A 1 70 ? 6.261 5.280 -13.821 1.00 57.41 70 ARG A N 1
ATOM 533 C CA . ARG A 1 70 ? 5.885 6.702 -13.777 1.00 57.41 70 ARG A CA 1
ATOM 534 C C . ARG A 1 70 ? 6.573 7.370 -12.579 1.00 57.41 70 ARG A C 1
ATOM 536 O O . ARG A 1 70 ? 6.018 7.371 -11.486 1.00 57.41 70 ARG A O 1
ATOM 543 N N . ILE A 1 71 ? 7.784 7.893 -12.769 1.00 59.53 71 ILE A N 1
ATOM 544 C CA . ILE A 1 71 ? 8.524 8.606 -11.727 1.00 59.53 71 ILE A CA 1
ATOM 545 C C . ILE A 1 71 ? 7.782 9.907 -11.415 1.00 59.53 71 ILE A C 1
ATOM 547 O O . ILE A 1 71 ? 7.633 10.787 -12.261 1.00 59.53 71 ILE A O 1
ATOM 551 N N . PHE A 1 72 ? 7.334 10.021 -10.176 1.00 63.62 72 PHE A N 1
ATOM 552 C CA . PHE A 1 72 ? 7.0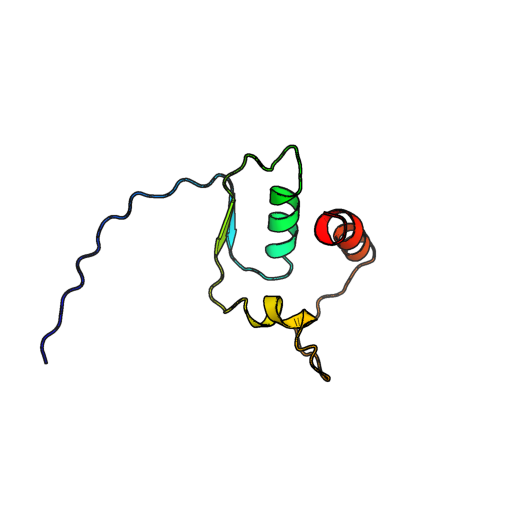15 11.266 -9.480 1.00 63.62 72 PHE A CA 1
ATOM 553 C C . PHE A 1 72 ? 8.295 11.764 -8.788 1.00 63.62 72 PHE A C 1
ATOM 555 O O . PHE A 1 72 ? 9.197 10.988 -8.475 1.00 63.62 72 PHE A O 1
ATOM 562 N N . SER A 1 73 ? 8.389 13.068 -8.545 1.00 70.94 73 SER A N 1
ATOM 563 C CA . SER A 1 73 ? 9.527 13.659 -7.834 1.00 70.94 73 SER A CA 1
ATOM 564 C C . SER A 1 73 ? 9.660 13.059 -6.427 1.00 70.94 73 SER A C 1
ATOM 566 O O . SER A 1 73 ? 8.746 13.175 -5.609 1.00 70.94 73 SER A O 1
ATOM 568 N N . LEU A 1 74 ? 10.797 12.416 -6.144 1.00 76.00 74 LEU A N 1
ATOM 569 C CA . LEU A 1 74 ? 11.161 12.010 -4.790 1.00 76.00 74 LEU A CA 1
ATOM 570 C C . LEU A 1 74 ? 11.653 13.244 -4.035 1.00 76.00 74 LEU A C 1
ATOM 572 O O . LEU A 1 74 ? 12.740 13.758 -4.297 1.00 76.00 74 LEU A O 1
ATOM 576 N N . THR A 1 75 ? 10.841 13.739 -3.106 1.00 85.00 75 THR A N 1
ATOM 577 C CA . THR A 1 75 ? 11.271 14.808 -2.200 1.00 85.00 75 THR A CA 1
ATOM 578 C C . THR A 1 75 ? 12.086 14.215 -1.048 1.00 85.00 75 THR A C 1
ATOM 580 O O . THR A 1 75 ? 11.838 13.070 -0.661 1.00 85.00 75 THR A O 1
ATOM 583 N N . PRO A 1 76 ? 13.005 14.979 -0.426 1.00 87.19 76 PRO A N 1
ATOM 584 C CA . PRO A 1 76 ? 13.739 14.512 0.753 1.00 87.19 76 PRO A CA 1
ATOM 585 C C . PRO A 1 76 ? 12.818 13.975 1.855 1.00 87.19 76 PRO A C 1
ATOM 587 O O . PRO A 1 76 ? 13.135 12.986 2.508 1.00 87.19 76 PRO A O 1
ATOM 590 N N . LYS A 1 77 ? 11.627 14.575 2.007 1.00 82.88 77 LYS A N 1
ATOM 591 C CA . LYS A 1 77 ? 10.646 14.128 2.998 1.00 82.88 77 LYS A CA 1
ATOM 592 C C . LYS A 1 77 ? 10.058 12.751 2.687 1.00 82.88 77 LYS A C 1
ATOM 594 O O . LYS A 1 77 ? 9.766 11.994 3.608 1.00 82.88 77 LYS A O 1
ATOM 599 N N . LEU A 1 78 ? 9.876 12.430 1.406 1.00 81.31 78 LEU A N 1
ATOM 600 C CA . LEU A 1 78 ? 9.402 11.115 0.982 1.00 81.31 78 LEU A CA 1
ATOM 601 C C . LEU A 1 78 ? 10.466 10.039 1.235 1.00 81.31 78 LEU A C 1
ATOM 603 O O . LEU A 1 78 ? 10.116 8.953 1.680 1.00 81.31 78 LEU A O 1
ATOM 607 N N . ILE A 1 79 ? 11.747 10.357 1.029 1.00 83.12 79 ILE A N 1
ATOM 608 C CA . ILE A 1 79 ? 12.864 9.446 1.330 1.00 83.12 79 ILE A CA 1
ATOM 609 C C . ILE A 1 79 ? 12.910 9.134 2.831 1.00 83.12 79 ILE A C 1
ATOM 611 O O . ILE A 1 79 ? 12.867 7.968 3.212 1.00 83.12 79 ILE A O 1
ATOM 615 N N . GLU A 1 80 ? 12.884 10.169 3.677 1.00 83.56 80 GLU A N 1
ATOM 616 C CA . GLU A 1 80 ? 12.852 10.022 5.140 1.00 83.56 80 GLU A CA 1
ATOM 617 C C . GLU A 1 80 ? 11.667 9.150 5.595 1.00 83.56 80 GLU A C 1
ATOM 619 O O . GLU A 1 80 ? 11.804 8.279 6.451 1.00 83.56 80 GLU A O 1
ATOM 624 N N . PHE A 1 81 ? 10.489 9.345 4.990 1.00 80.12 81 PHE A N 1
ATOM 625 C CA . PHE A 1 81 ? 9.318 8.522 5.282 1.00 80.12 81 PHE A CA 1
ATOM 626 C C . PHE A 1 81 ? 9.541 7.042 4.928 1.00 80.12 81 PHE A C 1
ATOM 628 O O . PHE A 1 81 ? 9.175 6.165 5.711 1.00 80.12 81 PHE A O 1
ATOM 635 N N . MET A 1 82 ? 10.133 6.752 3.765 1.00 79.31 82 MET A N 1
ATOM 636 C CA . MET A 1 82 ? 10.401 5.376 3.337 1.00 79.31 82 MET A CA 1
ATOM 637 C C . MET A 1 82 ? 11.383 4.675 4.280 1.00 79.31 82 MET A C 1
ATOM 639 O O . MET A 1 82 ? 11.130 3.543 4.688 1.00 79.31 82 MET A O 1
ATOM 643 N N . GLU A 1 83 ? 12.459 5.351 4.680 1.00 81.19 83 GLU A N 1
ATOM 644 C CA . GLU A 1 83 ? 13.454 4.797 5.603 1.00 81.19 83 GLU A CA 1
ATOM 645 C C . GLU A 1 83 ? 12.849 4.463 6.971 1.00 81.19 83 GLU A C 1
ATOM 647 O O . GLU A 1 83 ? 13.081 3.376 7.495 1.00 81.19 83 GLU A O 1
ATOM 652 N N . ILE A 1 84 ? 12.032 5.361 7.530 1.00 73.94 84 ILE A N 1
ATOM 653 C CA . ILE A 1 84 ? 11.488 5.217 8.889 1.00 73.94 84 ILE A CA 1
ATOM 654 C C . ILE A 1 84 ? 10.321 4.225 8.961 1.00 73.94 84 ILE A C 1
ATOM 656 O O . ILE A 1 84 ? 10.158 3.548 9.973 1.00 73.94 84 ILE A O 1
ATOM 660 N N . TYR A 1 85 ? 9.466 4.166 7.937 1.00 66.94 85 TYR A N 1
ATOM 661 C CA . TYR A 1 85 ? 8.181 3.459 8.047 1.00 66.94 85 TYR A CA 1
ATOM 662 C C . TYR A 1 85 ? 8.022 2.266 7.108 1.00 66.94 85 TYR A C 1
ATOM 664 O O . TYR A 1 85 ? 7.080 1.489 7.286 1.00 66.94 85 TYR A O 1
ATOM 672 N N . ILE A 1 86 ? 8.889 2.133 6.102 1.00 68.75 86 ILE A N 1
ATOM 673 C CA . ILE A 1 86 ? 8.780 1.081 5.083 1.00 68.75 86 ILE A CA 1
ATOM 674 C C . ILE A 1 86 ? 9.991 0.148 5.118 1.00 68.75 86 ILE A C 1
ATOM 676 O O . ILE A 1 86 ? 9.806 -1.059 5.070 1.00 68.75 86 ILE A O 1
ATOM 680 N N . LEU A 1 87 ? 11.213 0.680 5.216 1.00 66.00 87 LEU A N 1
ATOM 681 C CA . LEU A 1 87 ? 12.444 -0.121 5.120 1.00 66.00 87 LEU A CA 1
ATOM 682 C C . LEU A 1 87 ? 12.951 -0.666 6.463 1.00 66.00 87 LEU A C 1
ATOM 684 O O . LEU A 1 87 ? 13.762 -1.586 6.479 1.00 66.00 87 LEU A O 1
ATOM 688 N N . THR A 1 88 ? 12.511 -0.091 7.583 1.00 57.91 88 THR A N 1
ATOM 689 C CA . THR A 1 88 ? 12.940 -0.479 8.942 1.00 57.91 88 THR A CA 1
ATOM 690 C C . THR A 1 88 ? 11.847 -1.184 9.755 1.00 57.91 88 THR A C 1
ATOM 692 O O . THR A 1 88 ? 12.051 -1.450 10.941 1.00 57.91 88 THR A O 1
ATOM 695 N N . GLY A 1 89 ? 10.699 -1.469 9.127 1.00 51.53 89 GLY A N 1
ATOM 696 C CA . GLY A 1 89 ? 9.560 -2.182 9.718 1.00 51.53 89 GLY A CA 1
ATOM 697 C C . GLY A 1 89 ? 9.656 -3.695 9.607 1.00 51.53 89 GLY A C 1
ATOM 698 O O . GLY A 1 89 ? 10.221 -4.178 8.604 1.00 51.53 89 GLY A O 1
#

Nearest PDB structures (foldseek):
  5lwk-assembly1_B  TM=3.721E-01  e=2.282E+00  Lacticaseibacillus paracasei
  5lwl-assembly1_B  TM=4.316E-01  e=3.929E+00  Lacticaseibacillus paracasei
  5b7h-assembly2_B-2  TM=3.277E-01  e=4.501E+00  Vibrio vulnificus
  5x0v-assembly1_A  TM=3.255E-01  e=6.765E+00  Vibrio vulnificus
  5b7d-assembly1_A  TM=3.143E-01  e=8.877E+00  Vibrio vulnificus

pLDDT: mean 80.39, std 11.96, range [47.22, 95.38]

Secondary structure (DSSP, 8-state):
----------PPPPP-SEEEE--STTTHHHHHHHHH-TTTTTS-EEEE-SS-SHHHHSTTTS--SS--S-PPP--HHHHHHHHHHTS--

Solvent-accessible surface area (backbone atoms only — not comparable to full-atom values): 5945 Å² total; per-residue (Å²): 136,86,82,79,79,80,76,84,72,84,69,78,83,79,86,60,77,39,79,40,78,41,72,50,84,84,27,42,57,57,52,43,38,39,60,63,30,89,89,40,49,83,57,47,69,46,81,48,57,94,64,84,62,57,72,66,70,41,38,84,80,61,64,62,96,73,84,84,72,92,81,70,90,82,45,73,68,56,51,54,48,41,52,68,45,60,72,69,97